Protein AF-A0A6J4G3D7-F1 (afdb_monomer)

Secondary structure (DSSP, 8-state):
-------------SSS-B--PPPP--HHHHHHHHH-HHHHHHHHHHHHHHTT-GGG-SHHHHHHHHHHHHHHHHHHHHHHHHHHHH-HHHHHHHHHHHHHHHHHHHHHHHH-S---HHHHHHHHHHHHHHHHHHHTTTB-HHHHHHHHHHHHHHHHHH--PPPPP--

pLDDT: mean 79.45, std 12.75, range [39.72, 93.06]

Nearest PDB structures (foldseek):
  5jxd-assembly1_A  TM=5.375E-01  e=2.053E+00  Mus musculus
  4q9v-assembly1_A  TM=4.946E-01  e=2.533E+00  Homo sapiens
  8gyn-assembly1_A  TM=5.572E-01  e=4.759E+00  Danio rerio
  8ver-assembly1_E  TM=2.450E-01  e=5.286E+00  Escherichia coli

Mean predicted aligned error: 7.84 Å

Foldseek 3Di:
DADQFFDAWDCPDDPQATETDGDQDDPVNLVVQCPPPVRVQLLVLLLQQLCLPPVQVDPVSSVVVSVVLSRLQSRLVSVLVNCVVPPVPLSVQLVVLLVVLLVVCVVVLVPDPACPPVNVVVSLVVQLVSQCVRNVVHHPNVSSNSSSSNSVSVCSSPPPRHHDRPD

Radius of gyration: 16.3 Å; Cα contacts (8 Å, |Δi|>4): 184; chains: 1; bounding box: 38×32×43 Å

Solvent-accessible surface area (backbone atoms only — not comparable to full-atom values): 9124 Å² total; per-residue (Å²): 126,70,69,59,40,54,48,81,64,57,82,61,85,66,85,86,26,49,44,60,51,60,45,83,82,52,70,66,48,54,51,33,40,55,70,32,83,88,37,30,65,30,53,50,40,32,50,60,48,50,62,54,38,76,93,28,75,44,72,69,52,38,52,52,52,48,50,51,37,54,46,30,31,41,39,26,52,14,49,48,51,52,26,53,76,77,36,49,73,60,29,51,51,50,52,50,54,51,54,57,45,55,53,50,52,54,54,52,60,74,68,40,97,71,62,51,72,66,58,56,54,50,52,56,49,57,43,37,54,50,44,33,68,64,42,49,74,49,26,30,71,66,47,26,52,40,44,29,47,11,50,52,29,46,45,50,30,69,50,86,76,74,72,68,69,83,125

Structure (mmCIF, N/CA/C/O backbone):
data_AF-A0A6J4G3D7-F1
#
_entry.id   AF-A0A6J4G3D7-F1
#
loop_
_atom_site.group_PDB
_atom_site.id
_atom_site.type_symbol
_atom_site.label_atom_id
_atom_site.label_alt_id
_atom_site.label_comp_id
_atom_site.label_asym_id
_atom_site.label_entity_id
_atom_site.label_seq_id
_atom_site.pdbx_PDB_ins_code
_atom_site.Cartn_x
_atom_site.Cartn_y
_atom_site.Cartn_z
_atom_site.occupancy
_atom_site.B_iso_or_equiv
_atom_site.auth_seq_id
_atom_site.auth_comp_id
_atom_site.auth_asym_id
_atom_site.auth_atom_id
_atom_site.pdbx_PDB_model_num
ATOM 1 N N . MET A 1 1 ? 15.239 -0.910 14.308 1.00 56.78 1 MET A N 1
ATOM 2 C CA . MET A 1 1 ? 13.845 -1.363 14.504 1.00 56.78 1 MET A CA 1
ATOM 3 C C . MET A 1 1 ? 12.955 -0.361 13.797 1.00 56.78 1 MET A C 1
ATOM 5 O O . MET A 1 1 ? 13.092 0.824 14.068 1.00 56.78 1 MET A O 1
ATOM 9 N N . VAL A 1 2 ? 12.131 -0.814 12.852 1.00 69.19 2 VAL A N 1
ATOM 10 C CA . VAL A 1 2 ? 11.259 0.064 12.056 1.00 69.19 2 VAL A CA 1
ATOM 11 C C . VAL A 1 2 ? 10.151 0.629 12.944 1.00 69.19 2 VAL A C 1
ATOM 13 O O . VAL A 1 2 ? 9.420 -0.135 13.579 1.00 69.19 2 VAL A O 1
ATOM 16 N N . HIS A 1 3 ? 10.023 1.954 12.991 1.00 73.31 3 HIS A N 1
ATOM 17 C CA . HIS A 1 3 ? 8.919 2.629 13.664 1.00 73.31 3 HIS A CA 1
ATOM 18 C C . HIS A 1 3 ? 7.819 2.967 12.658 1.00 73.31 3 HIS A C 1
ATOM 20 O O . HIS A 1 3 ? 8.092 3.440 11.558 1.00 73.31 3 HIS A O 1
ATOM 26 N N . TYR A 1 4 ? 6.567 2.724 13.044 1.00 74.88 4 TYR A N 1
ATOM 27 C CA . TYR A 1 4 ? 5.404 3.106 12.249 1.00 74.88 4 TYR A CA 1
ATOM 28 C C . TYR A 1 4 ? 4.854 4.435 12.779 1.00 74.88 4 TYR A C 1
ATOM 30 O O . TYR A 1 4 ? 4.316 4.447 13.890 1.00 74.88 4 TYR A O 1
ATOM 38 N N . PRO A 1 5 ? 5.007 5.543 12.034 1.00 68.75 5 PRO A N 1
ATOM 39 C CA . PRO A 1 5 ? 4.544 6.851 12.477 1.00 68.75 5 PRO A CA 1
ATOM 40 C C . PRO A 1 5 ? 3.016 6.898 12.472 1.00 68.75 5 PRO A C 1
ATOM 42 O O . PRO A 1 5 ? 2.391 6.731 11.428 1.00 68.75 5 PRO A O 1
ATOM 45 N N . VAL A 1 6 ? 2.388 7.112 13.628 1.00 62.00 6 VAL A N 1
ATOM 46 C CA . VAL A 1 6 ? 0.959 7.435 13.688 1.00 62.00 6 VAL A CA 1
ATOM 47 C C . VAL A 1 6 ? 0.655 8.218 14.960 1.00 62.00 6 VAL A C 1
ATOM 49 O O . VAL A 1 6 ? 0.977 7.785 16.070 1.00 62.00 6 VAL A O 1
ATOM 52 N N . ARG A 1 7 ? -0.036 9.349 14.806 1.00 56.72 7 ARG A N 1
ATOM 53 C CA . ARG A 1 7 ? -0.610 10.089 15.926 1.00 56.72 7 ARG A CA 1
ATOM 54 C C . ARG A 1 7 ? -2.038 9.605 16.147 1.00 56.72 7 ARG A C 1
ATOM 56 O O . ARG A 1 7 ? -2.791 9.382 15.201 1.00 56.72 7 ARG A O 1
ATOM 63 N N . SER A 1 8 ? -2.415 9.410 17.410 1.00 52.09 8 SER A N 1
ATOM 64 C CA . SER A 1 8 ? -3.752 8.944 17.794 1.00 52.09 8 SER A CA 1
ATOM 65 C C . SER A 1 8 ? -4.859 9.730 17.083 1.00 52.09 8 SER A C 1
ATOM 67 O O . SER A 1 8 ? -4.797 10.957 16.998 1.00 52.09 8 SER A O 1
ATOM 69 N N . ALA A 1 9 ? -5.867 9.001 16.591 1.00 49.97 9 ALA A N 1
ATOM 70 C CA . ALA A 1 9 ? -6.965 9.525 15.787 1.00 49.97 9 ALA A CA 1
ATOM 71 C C . ALA A 1 9 ? -7.643 10.726 16.468 1.00 49.97 9 ALA A C 1
ATOM 73 O O . ALA A 1 9 ? -8.327 10.583 17.485 1.00 49.97 9 ALA A O 1
ATOM 74 N N . LEU A 1 10 ? -7.476 11.920 15.898 1.00 46.34 10 LEU A N 1
ATOM 75 C CA . LEU A 1 10 ? -8.321 13.054 16.244 1.00 46.34 10 LEU A CA 1
ATOM 76 C C . LEU A 1 10 ? -9.655 12.844 15.533 1.00 46.34 10 LEU A C 1
ATOM 78 O O . LEU A 1 10 ? -9.764 12.997 14.320 1.00 46.34 10 LEU A O 1
ATOM 82 N N . CYS A 1 11 ? -10.683 12.483 16.300 1.00 43.34 11 CYS A N 1
ATOM 83 C CA . CYS A 1 11 ? -12.059 12.419 15.820 1.00 43.34 11 CYS A CA 1
ATOM 84 C C . CYS A 1 11 ? -12.563 13.846 15.542 1.00 43.34 11 CYS A C 1
ATOM 86 O O . CYS A 1 11 ? -13.306 14.431 16.331 1.00 43.34 11 CYS A O 1
ATOM 88 N N . VAL A 1 12 ? -12.127 14.441 14.432 1.00 48.44 12 VAL A N 1
ATOM 89 C CA . VAL A 1 12 ? -12.708 15.679 13.914 1.00 48.44 12 VAL A CA 1
ATOM 90 C C . VAL A 1 12 ? -13.970 15.272 13.166 1.00 48.44 12 VAL A C 1
ATOM 92 O O . VAL A 1 12 ? -13.932 14.818 12.026 1.00 48.44 12 VAL A O 1
ATOM 95 N N . ARG A 1 13 ? -15.107 15.348 13.863 1.00 46.28 13 ARG A N 1
ATOM 96 C CA . ARG A 1 13 ? -16.432 15.066 13.302 1.00 46.28 13 ARG A CA 1
ATOM 97 C C . ARG A 1 13 ? -16.801 16.136 12.275 1.00 46.28 13 ARG A C 1
ATOM 99 O O . ARG A 1 13 ? -17.477 17.109 12.591 1.00 46.28 13 ARG A O 1
ATOM 106 N N . THR A 1 14 ? -16.425 15.898 11.033 1.00 49.00 14 THR A N 1
ATOM 107 C CA . THR A 1 14 ? -17.076 16.484 9.864 1.00 49.00 14 THR A CA 1
ATOM 108 C C . THR A 1 14 ? -17.426 15.308 8.950 1.00 49.00 14 THR A C 1
ATOM 110 O O . THR A 1 14 ? -16.531 14.626 8.468 1.00 49.00 14 THR A O 1
ATOM 113 N N . ASP A 1 15 ? -18.723 14.993 8.824 1.00 53.53 15 ASP A N 1
ATOM 114 C CA . ASP A 1 15 ? -19.298 13.948 7.943 1.00 53.53 15 ASP A CA 1
ATOM 115 C C . ASP A 1 15 ? -19.235 12.455 8.349 1.00 53.53 15 ASP A C 1
ATOM 117 O O . ASP A 1 15 ? -19.269 11.576 7.493 1.00 53.53 15 ASP A O 1
ATOM 121 N N . HIS A 1 16 ? -19.225 12.109 9.645 1.00 66.00 16 HIS A N 1
ATOM 122 C CA . HIS A 1 16 ? -19.275 10.708 10.146 1.00 66.00 16 HIS A CA 1
ATOM 123 C C . HIS A 1 16 ? -18.130 9.774 9.701 1.00 66.00 16 HIS A C 1
ATOM 125 O O . HIS A 1 16 ? -18.131 8.598 10.069 1.00 66.00 16 HIS A O 1
ATOM 131 N N . ARG A 1 17 ? -17.145 10.281 8.958 1.00 78.12 17 ARG A N 1
ATOM 132 C CA . ARG A 1 17 ? -15.977 9.534 8.485 1.00 78.12 17 ARG A CA 1
ATOM 133 C C . ARG A 1 17 ? -14.796 9.779 9.417 1.00 78.12 17 ARG A C 1
ATOM 135 O O . ARG A 1 17 ? -14.617 10.879 9.935 1.00 78.12 17 ARG A O 1
ATOM 142 N N . LEU A 1 18 ? -14.021 8.732 9.665 1.00 80.25 18 LEU A N 1
ATOM 143 C CA . LEU A 1 18 ? -12.850 8.783 10.528 1.00 80.25 18 LEU A CA 1
ATOM 144 C C . LEU A 1 18 ? -11.663 9.360 9.752 1.00 80.25 18 LEU A C 1
ATOM 146 O O . LEU A 1 18 ? -11.338 8.857 8.677 1.00 80.25 18 LEU A O 1
ATOM 150 N N . ASN A 1 19 ? -11.023 10.375 10.329 1.00 81.31 19 ASN A N 1
ATOM 151 C CA . ASN A 1 19 ? -9.751 10.911 9.862 1.00 81.31 19 ASN A CA 1
ATOM 152 C C . ASN A 1 19 ? -8.633 10.441 10.796 1.00 81.31 19 ASN A C 1
ATOM 154 O O . ASN A 1 19 ? -8.714 10.635 12.014 1.00 81.31 19 ASN A O 1
ATOM 158 N N . LEU A 1 20 ? -7.618 9.787 10.234 1.00 80.12 20 LEU A N 1
ATOM 159 C CA . LEU A 1 20 ? -6.428 9.379 10.961 1.00 80.12 20 LEU A CA 1
ATOM 160 C C . LEU A 1 20 ? -5.233 10.198 10.481 1.00 80.12 20 LEU A C 1
ATOM 162 O O . LEU A 1 20 ? -4.875 10.178 9.308 1.00 80.12 20 LEU A O 1
ATOM 166 N N . ILE A 1 21 ? -4.578 10.865 11.426 1.00 75.75 21 ILE A N 1
ATOM 167 C CA . ILE A 1 21 ? -3.404 11.683 11.145 1.00 75.75 21 ILE A CA 1
ATOM 168 C C . ILE A 1 21 ? -2.160 10.806 11.269 1.00 75.75 21 ILE A C 1
ATOM 170 O O . ILE A 1 21 ? -1.901 10.207 12.316 1.00 75.75 21 ILE A O 1
ATOM 174 N N . VAL A 1 22 ? -1.386 10.744 10.194 1.00 74.88 22 VAL A N 1
ATOM 175 C CA . VAL A 1 22 ? -0.107 10.034 10.149 1.00 74.88 22 VAL A CA 1
ATOM 176 C C . VAL A 1 22 ? 1.009 11.026 10.452 1.00 74.88 22 VAL A C 1
ATOM 178 O O . VAL A 1 22 ? 0.970 12.154 9.960 1.00 74.88 22 VAL A O 1
ATOM 181 N N . ASP A 1 23 ? 1.989 10.630 11.267 1.00 77.44 23 ASP A N 1
ATOM 182 C CA . ASP A 1 23 ? 3.191 11.454 11.408 1.00 77.44 23 ASP A CA 1
ATOM 183 C C . ASP A 1 23 ? 4.024 11.364 10.125 1.00 77.44 23 ASP A C 1
ATOM 185 O O . ASP A 1 23 ? 3.984 10.374 9.390 1.00 77.44 23 ASP A O 1
ATOM 189 N N . GLU A 1 24 ? 4.788 12.411 9.838 1.00 78.25 24 GLU A N 1
ATOM 190 C CA . GLU A 1 24 ? 5.639 12.414 8.658 1.00 78.25 24 GLU A CA 1
ATOM 191 C C . GLU A 1 24 ? 6.700 11.306 8.756 1.00 78.25 24 GLU A C 1
ATOM 193 O O . GLU A 1 24 ? 7.426 11.199 9.744 1.00 78.25 24 GLU A O 1
ATOM 198 N N . VAL A 1 25 ? 6.797 10.475 7.715 1.00 84.31 25 VAL A N 1
ATOM 199 C CA . VAL A 1 25 ? 7.901 9.518 7.571 1.00 84.31 25 VAL A CA 1
ATOM 200 C C . VAL A 1 25 ? 9.177 10.284 7.221 1.00 84.31 25 VAL A C 1
ATOM 202 O O . VAL A 1 25 ? 9.286 10.836 6.121 1.00 84.31 25 VAL A O 1
ATOM 205 N N . ASP A 1 26 ? 10.135 10.287 8.145 1.00 84.62 26 ASP A N 1
ATOM 206 C CA . ASP A 1 26 ? 11.473 10.843 7.955 1.00 84.62 26 ASP A CA 1
ATOM 207 C C . ASP A 1 26 ? 12.432 9.875 7.231 1.00 84.62 26 ASP A C 1
ATOM 209 O O . ASP A 1 26 ? 12.113 8.718 6.932 1.00 84.62 26 ASP A O 1
ATOM 213 N N . GLN A 1 27 ? 13.621 10.385 6.897 1.00 83.38 27 GLN A N 1
ATOM 214 C CA . GLN A 1 27 ? 14.650 9.607 6.207 1.00 83.38 27 GLN A CA 1
ATOM 215 C C . GLN A 1 27 ? 15.193 8.470 7.084 1.00 83.38 27 GLN A C 1
ATOM 217 O O . GLN A 1 27 ? 15.474 7.394 6.561 1.00 83.38 27 GLN A O 1
ATOM 222 N N . ASP A 1 28 ? 15.262 8.668 8.401 1.00 85.38 28 ASP A N 1
ATOM 223 C CA . ASP A 1 28 ? 15.770 7.668 9.341 1.00 85.38 28 ASP A CA 1
ATOM 224 C C . ASP A 1 28 ? 14.860 6.430 9.383 1.00 85.38 28 ASP A C 1
ATOM 226 O O . ASP A 1 28 ? 15.349 5.300 9.371 1.00 85.38 28 ASP A O 1
ATOM 230 N N . ASN A 1 29 ? 13.535 6.611 9.345 1.00 83.88 29 ASN A N 1
ATOM 231 C CA . ASN 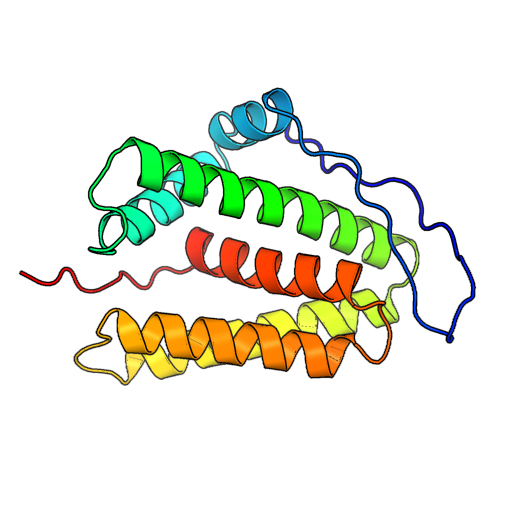A 1 29 ? 12.574 5.510 9.256 1.00 83.88 29 ASN A CA 1
ATOM 232 C C . ASN A 1 29 ? 12.674 4.750 7.929 1.00 83.88 29 ASN A C 1
ATOM 234 O O . ASN A 1 29 ? 12.534 3.524 7.907 1.00 83.88 29 ASN A O 1
ATOM 238 N N . LEU A 1 30 ? 12.924 5.456 6.824 1.00 85.56 30 LEU A N 1
ATOM 239 C CA . LEU A 1 30 ? 13.148 4.818 5.527 1.00 85.56 30 LEU A CA 1
ATOM 240 C C . LEU A 1 30 ? 14.445 4.007 5.527 1.00 85.56 30 LEU A C 1
ATOM 242 O O . LEU A 1 30 ? 14.447 2.865 5.071 1.00 85.56 30 LEU A O 1
ATOM 246 N N . ASP A 1 31 ? 15.529 4.561 6.061 1.00 85.88 31 ASP A N 1
ATOM 247 C CA . ASP A 1 31 ? 16.821 3.882 6.129 1.00 85.88 31 ASP A CA 1
ATOM 248 C C . ASP A 1 31 ? 16.760 2.678 7.077 1.00 85.88 31 ASP A C 1
ATOM 250 O O . ASP A 1 31 ? 17.257 1.601 6.743 1.00 85.88 31 ASP A O 1
ATOM 254 N N . ALA A 1 32 ? 16.054 2.809 8.203 1.00 86.88 32 ALA A N 1
ATOM 255 C CA . ALA A 1 32 ? 15.782 1.704 9.114 1.00 86.88 32 ALA A CA 1
ATOM 256 C C . ALA A 1 32 ? 14.991 0.575 8.43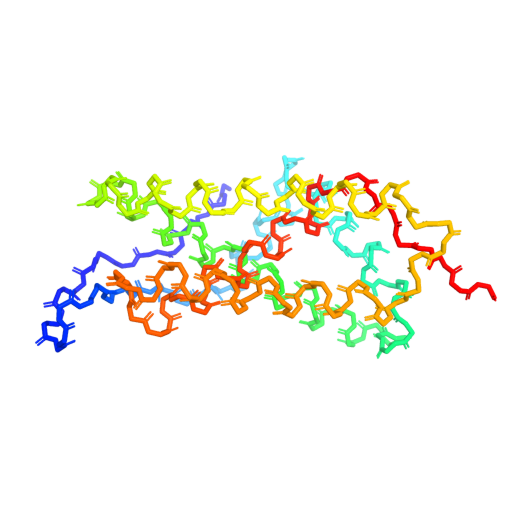7 1.00 86.88 32 ALA A C 1
ATOM 258 O O . ALA A 1 32 ? 15.278 -0.591 8.692 1.00 86.88 32 ALA A O 1
ATOM 259 N N . LEU A 1 33 ? 14.027 0.895 7.564 1.00 85.56 33 LEU A N 1
ATOM 260 C CA . LEU A 1 33 ? 13.289 -0.104 6.784 1.00 85.56 33 LEU A CA 1
ATOM 261 C C . LEU A 1 33 ? 14.198 -0.840 5.790 1.00 85.56 33 LEU A C 1
ATOM 263 O O . LEU A 1 33 ? 14.044 -2.043 5.603 1.00 85.56 33 LEU A O 1
ATOM 267 N N . LYS A 1 34 ? 15.156 -0.143 5.170 1.00 85.19 34 LYS A N 1
ATOM 268 C CA . LYS A 1 34 ? 16.107 -0.753 4.223 1.00 85.19 34 LYS A CA 1
ATOM 269 C C . LYS A 1 34 ? 17.149 -1.636 4.907 1.00 85.19 34 LYS A C 1
ATOM 271 O O . LYS A 1 34 ? 17.585 -2.622 4.324 1.00 85.19 34 LYS A O 1
ATOM 276 N N . GLN A 1 35 ? 17.564 -1.265 6.116 1.00 84.44 35 GLN A N 1
ATOM 277 C CA . GLN A 1 35 ? 18.565 -1.990 6.906 1.00 84.44 35 GLN A CA 1
ATOM 278 C C . GLN A 1 35 ? 17.976 -3.151 7.715 1.00 84.44 35 GLN A C 1
ATOM 280 O O . GLN A 1 35 ? 18.724 -3.963 8.252 1.00 84.44 35 GLN A O 1
ATOM 285 N N . ASP A 1 36 ? 16.653 -3.224 7.841 1.00 86.12 36 ASP A N 1
ATOM 286 C CA . ASP A 1 36 ? 15.986 -4.324 8.521 1.00 86.12 36 ASP A CA 1
ATOM 287 C C . ASP A 1 36 ? 16.037 -5.589 7.653 1.00 86.12 36 ASP A C 1
ATOM 289 O O . ASP A 1 36 ? 15.459 -5.632 6.566 1.00 86.12 36 ASP A O 1
ATOM 293 N N . ASP A 1 37 ? 16.701 -6.638 8.143 1.00 78.62 37 ASP A N 1
ATOM 294 C CA . ASP A 1 37 ? 16.900 -7.897 7.408 1.00 78.62 37 ASP A CA 1
ATOM 295 C C . ASP A 1 37 ? 15.586 -8.549 6.944 1.00 78.62 37 ASP A C 1
ATOM 297 O O . ASP A 1 37 ? 15.570 -9.284 5.957 1.00 78.62 37 ASP A O 1
ATOM 301 N N . SER A 1 38 ? 14.468 -8.282 7.630 1.00 79.06 38 SER A N 1
ATOM 302 C CA . SER A 1 38 ? 13.161 -8.830 7.244 1.00 79.06 38 SER A CA 1
ATOM 303 C C . SER A 1 38 ? 12.516 -8.058 6.089 1.00 79.06 38 SER A C 1
ATOM 305 O O . SER A 1 38 ? 11.647 -8.598 5.404 1.00 79.06 38 SER A O 1
ATOM 307 N N . HIS A 1 39 ? 12.919 -6.804 5.871 1.00 84.19 39 HIS A N 1
ATOM 308 C CA . HIS A 1 39 ? 12.348 -5.915 4.860 1.00 84.19 39 HIS A CA 1
ATOM 309 C C . HIS A 1 39 ? 13.299 -5.631 3.695 1.00 84.19 39 HIS A C 1
ATOM 311 O O . HIS A 1 39 ? 12.815 -5.273 2.624 1.00 84.19 39 HIS A O 1
ATOM 317 N N . SER A 1 40 ? 14.607 -5.846 3.846 1.00 84.06 40 SER A N 1
ATOM 318 C CA . SER A 1 40 ? 15.605 -5.621 2.790 1.00 84.06 40 SER A CA 1
ATOM 319 C C . SER A 1 40 ? 15.250 -6.353 1.487 1.00 84.06 40 SER A C 1
ATOM 321 O O . SER A 1 40 ? 15.161 -5.731 0.432 1.00 84.06 40 SER A O 1
ATOM 323 N N . VAL A 1 41 ? 14.882 -7.637 1.573 1.00 85.50 41 VAL A N 1
ATOM 324 C CA . VAL A 1 41 ? 14.436 -8.446 0.421 1.00 85.50 41 VAL A CA 1
ATOM 325 C C . VAL A 1 41 ? 13.179 -7.865 -0.241 1.00 85.50 41 VAL A C 1
ATOM 327 O O . VAL A 1 41 ? 13.033 -7.884 -1.462 1.00 85.50 41 VAL A O 1
ATOM 330 N N . LEU A 1 42 ? 12.253 -7.330 0.556 1.00 86.88 42 LEU A N 1
ATOM 331 C CA . LEU A 1 42 ? 11.011 -6.737 0.059 1.00 86.88 42 LEU A CA 1
ATOM 332 C C . LEU A 1 42 ? 11.265 -5.404 -0.660 1.00 86.88 42 LEU A C 1
ATOM 334 O O . LEU A 1 42 ? 10.627 -5.109 -1.673 1.00 86.88 42 LEU A O 1
ATOM 338 N N . VAL A 1 43 ? 12.208 -4.609 -0.150 1.00 87.31 43 VAL A N 1
ATOM 339 C CA . VAL A 1 43 ? 12.672 -3.373 -0.791 1.00 87.31 43 VAL A CA 1
ATOM 340 C C . VAL A 1 43 ? 13.358 -3.691 -2.120 1.00 87.31 43 VAL A C 1
ATOM 342 O O . VAL A 1 43 ? 13.068 -3.043 -3.128 1.00 87.31 43 VAL A O 1
ATOM 345 N N . ASP A 1 44 ? 14.201 -4.723 -2.156 1.00 87.12 44 ASP A N 1
ATOM 346 C CA . ASP A 1 44 ? 14.876 -5.157 -3.380 1.00 87.12 44 ASP A CA 1
ATOM 347 C C . ASP A 1 44 ? 13.879 -5.635 -4.442 1.00 87.12 44 ASP A C 1
ATOM 349 O O . ASP A 1 44 ? 13.992 -5.256 -5.611 1.00 87.12 44 ASP A O 1
ATOM 353 N N . ASN A 1 45 ? 12.843 -6.382 -4.043 1.00 86.31 45 ASN A N 1
ATOM 354 C CA . ASN A 1 45 ? 11.755 -6.787 -4.938 1.00 86.31 45 ASN A CA 1
ATOM 355 C C . ASN A 1 45 ? 11.043 -5.582 -5.555 1.00 86.31 45 ASN A C 1
ATOM 357 O O . ASN A 1 45 ? 10.815 -5.544 -6.767 1.00 86.31 45 ASN A O 1
ATOM 361 N N . LEU A 1 46 ? 10.703 -4.582 -4.738 1.00 87.31 46 LEU A N 1
ATOM 362 C CA . LEU A 1 46 ? 10.091 -3.347 -5.216 1.00 87.31 46 LEU A CA 1
ATOM 363 C C . LEU A 1 46 ? 11.003 -2.650 -6.231 1.00 87.31 46 LEU A C 1
ATOM 365 O O . LEU A 1 46 ? 10.558 -2.305 -7.327 1.00 87.31 46 LEU A O 1
ATOM 369 N N . ARG A 1 47 ? 12.286 -2.477 -5.900 1.00 86.38 47 ARG A N 1
ATOM 370 C CA . ARG A 1 47 ? 13.261 -1.822 -6.779 1.00 86.38 47 ARG A CA 1
ATOM 371 C C . ARG A 1 47 ? 13.432 -2.567 -8.103 1.00 86.38 47 ARG A C 1
ATOM 373 O O . ARG A 1 47 ? 13.471 -1.927 -9.154 1.00 86.38 47 ARG A O 1
ATOM 380 N N . ALA A 1 48 ? 13.484 -3.898 -8.068 1.00 84.62 48 ALA A N 1
ATOM 381 C CA . ALA A 1 48 ? 13.585 -4.746 -9.253 1.00 84.62 48 ALA A CA 1
ATOM 382 C C . ALA A 1 48 ? 12.346 -4.648 -10.156 1.00 84.62 48 ALA A C 1
ATOM 384 O O . ALA A 1 48 ? 12.471 -4.658 -11.377 1.00 84.62 48 ALA A O 1
ATOM 385 N N . LYS A 1 49 ? 11.146 -4.513 -9.582 1.00 82.62 49 LYS A N 1
ATOM 386 C CA . LYS A 1 49 ? 9.916 -4.299 -10.360 1.00 82.62 49 LYS A CA 1
ATOM 387 C C . LYS A 1 49 ? 9.874 -2.902 -10.975 1.00 82.62 49 LYS A C 1
ATOM 389 O O . LYS A 1 49 ? 9.549 -2.756 -12.150 1.00 82.62 49 LYS A O 1
ATOM 394 N N . LEU A 1 50 ? 10.230 -1.874 -10.204 1.00 82.62 50 LEU A N 1
ATOM 395 C CA . LEU A 1 50 ? 10.225 -0.489 -10.677 1.00 82.62 50 LEU A CA 1
ATOM 396 C C . LEU A 1 50 ? 11.260 -0.245 -11.784 1.00 82.62 50 LEU A C 1
ATOM 398 O O . LEU A 1 50 ? 10.977 0.504 -12.716 1.00 82.62 50 LEU A O 1
ATOM 402 N N . SER A 1 51 ? 12.429 -0.891 -11.729 1.00 81.25 51 SER A N 1
ATOM 403 C CA . SER A 1 51 ? 13.482 -0.721 -12.743 1.00 81.25 51 SER A CA 1
ATOM 404 C C . SER A 1 51 ? 13.088 -1.229 -14.134 1.00 81.25 51 SER A C 1
ATOM 406 O O . SER A 1 51 ? 13.669 -0.803 -15.131 1.00 81.25 51 SER A O 1
ATOM 408 N N . LYS A 1 52 ? 12.079 -2.101 -14.215 1.00 77.56 52 LYS A N 1
ATOM 409 C CA . LYS A 1 52 ? 11.545 -2.638 -15.473 1.00 77.56 52 LYS A CA 1
ATOM 410 C C . LYS A 1 52 ? 10.551 -1.711 -16.164 1.00 77.56 52 LYS A C 1
ATOM 412 O O . LYS A 1 52 ? 10.230 -1.923 -17.332 1.00 77.56 52 LYS A O 1
ATOM 417 N N . LEU A 1 53 ? 10.072 -0.684 -15.465 1.00 73.06 53 LEU A N 1
ATOM 418 C CA . LEU A 1 53 ? 9.180 0.319 -16.033 1.00 73.06 53 LEU A CA 1
ATOM 419 C C . LEU A 1 53 ? 10.003 1.285 -16.889 1.00 73.06 53 LEU A C 1
ATOM 421 O O . LEU A 1 53 ? 10.854 2.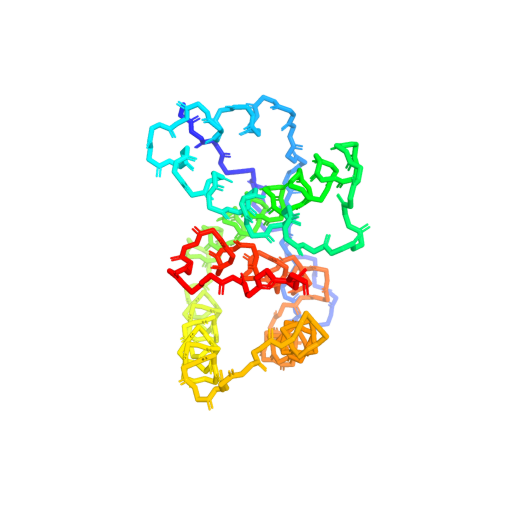016 -16.374 1.00 73.06 53 LEU A O 1
ATOM 425 N N . LYS A 1 54 ? 9.741 1.332 -18.203 1.00 67.44 54 LYS A N 1
ATOM 426 C CA . LYS A 1 54 ? 10.506 2.184 -19.138 1.00 67.44 54 LYS A CA 1
ATOM 427 C C . LYS A 1 54 ? 10.413 3.666 -18.764 1.00 67.44 54 LYS A C 1
ATOM 429 O O . LYS A 1 54 ? 11.347 4.429 -19.013 1.00 67.44 54 LYS A O 1
ATOM 434 N N . ALA A 1 55 ? 9.320 4.069 -18.114 1.00 68.69 55 ALA A N 1
ATOM 435 C CA . ALA A 1 55 ? 9.119 5.424 -17.605 1.00 68.69 55 ALA A CA 1
ATOM 436 C C . ALA A 1 55 ? 10.145 5.858 -16.530 1.00 68.69 55 ALA A C 1
ATOM 438 O O . ALA A 1 55 ? 10.353 7.063 -16.336 1.00 68.69 55 ALA A O 1
ATOM 439 N N . LEU A 1 56 ? 10.799 4.900 -15.856 1.00 70.00 56 LEU A N 1
ATOM 440 C CA . LEU A 1 56 ? 11.718 5.105 -14.727 1.00 70.00 56 LEU A CA 1
ATOM 441 C C . LEU A 1 56 ? 13.190 4.844 -15.079 1.00 70.00 56 LEU A C 1
ATOM 443 O O . LEU A 1 56 ? 14.014 4.618 -14.199 1.00 70.00 56 LEU A O 1
ATOM 447 N N . ASN A 1 57 ? 13.540 4.931 -16.362 1.00 67.62 57 ASN A N 1
ATOM 448 C CA . ASN A 1 57 ? 14.874 4.650 -16.904 1.00 67.62 57 ASN A CA 1
ATOM 449 C C . ASN A 1 57 ? 16.044 5.486 -16.335 1.00 67.62 57 ASN A C 1
ATOM 451 O O . ASN A 1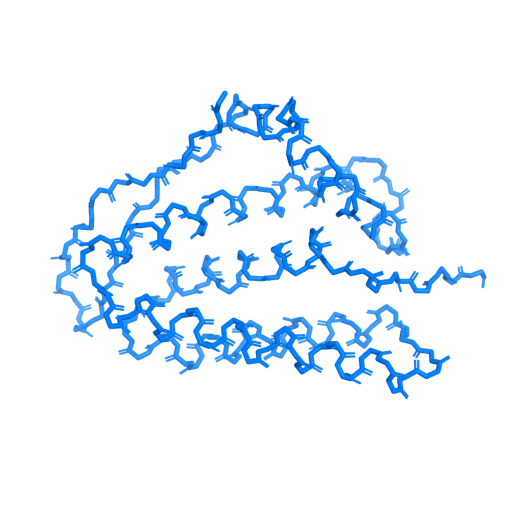 57 ? 17.196 5.227 -16.682 1.00 67.62 57 ASN A O 1
ATOM 455 N N . THR A 1 58 ? 15.794 6.479 -15.479 1.00 77.69 58 THR A N 1
ATOM 456 C CA . THR A 1 58 ? 16.849 7.232 -14.790 1.00 77.69 58 THR A CA 1
ATOM 457 C C . THR A 1 58 ? 16.921 6.853 -13.313 1.00 77.69 58 THR A C 1
ATOM 459 O O . THR A 1 58 ? 15.900 6.814 -12.628 1.00 77.69 58 THR A O 1
ATOM 462 N N . SER A 1 59 ? 18.142 6.661 -12.790 1.00 78.62 59 SER A N 1
ATOM 463 C CA . SER A 1 59 ? 18.377 6.304 -11.373 1.00 78.62 59 SER A CA 1
ATOM 464 C C . SER A 1 59 ? 17.640 7.231 -10.406 1.00 78.62 59 SER A C 1
ATOM 466 O O . SER A 1 59 ? 17.024 6.777 -9.452 1.00 78.62 59 SER A O 1
ATOM 468 N N . LYS A 1 60 ? 17.613 8.535 -10.712 1.00 83.31 60 LYS A N 1
ATOM 469 C CA . LYS A 1 60 ? 16.925 9.537 -9.892 1.00 83.31 60 LYS A CA 1
ATOM 470 C C . LYS A 1 60 ? 15.409 9.314 -9.820 1.00 83.31 60 LYS A C 1
ATOM 472 O O . LYS A 1 60 ? 14.831 9.449 -8.749 1.00 83.31 60 LYS A O 1
ATOM 477 N N . LYS A 1 61 ? 14.762 8.979 -10.943 1.00 81.75 61 LYS A N 1
ATOM 478 C CA . LYS A 1 61 ? 13.319 8.690 -10.964 1.00 81.75 61 LYS A CA 1
ATOM 479 C C . LYS A 1 61 ? 13.016 7.375 -10.259 1.00 81.75 61 LYS A C 1
ATOM 481 O O . LYS A 1 61 ? 12.036 7.297 -9.529 1.00 81.75 61 LYS A O 1
ATOM 486 N N . LEU A 1 62 ? 13.861 6.364 -10.451 1.00 83.50 62 LEU A N 1
ATOM 487 C CA . LEU A 1 62 ? 13.730 5.088 -9.756 1.00 83.50 62 LEU A CA 1
ATOM 488 C C . LEU A 1 62 ? 13.779 5.280 -8.233 1.00 83.50 62 LEU A C 1
ATOM 490 O O . LEU A 1 62 ? 12.870 4.832 -7.542 1.00 83.50 62 LEU A O 1
ATOM 494 N N . GLU A 1 63 ? 14.779 6.006 -7.727 1.00 85.81 63 GLU A N 1
ATOM 495 C CA . GLU A 1 63 ? 14.923 6.317 -6.297 1.00 85.81 63 GLU A CA 1
ATOM 496 C C . GLU A 1 63 ? 13.746 7.136 -5.752 1.00 85.81 63 GLU A C 1
ATOM 498 O O . GLU A 1 63 ? 13.256 6.874 -4.654 1.00 85.81 63 GLU A O 1
ATOM 503 N N . GLU A 1 64 ? 13.254 8.113 -6.516 1.00 87.44 64 GLU A N 1
ATOM 504 C CA . GLU A 1 64 ? 12.098 8.920 -6.124 1.00 87.44 64 GLU A CA 1
ATOM 505 C C . GLU A 1 64 ? 10.826 8.072 -5.992 1.00 87.44 64 GLU A C 1
ATOM 507 O O . GLU A 1 64 ? 10.088 8.206 -5.011 1.00 87.44 64 GLU A O 1
ATOM 512 N N . HIS A 1 65 ? 10.588 7.174 -6.949 1.00 85.75 65 HIS A N 1
ATOM 513 C CA . HIS A 1 65 ? 9.446 6.267 -6.930 1.00 85.75 65 HIS A CA 1
ATOM 514 C C . HIS A 1 65 ? 9.571 5.204 -5.838 1.00 85.75 65 HIS A C 1
ATOM 516 O O . HIS A 1 65 ? 8.599 4.963 -5.123 1.00 85.75 65 HIS A O 1
ATOM 522 N N . GLU A 1 66 ? 10.754 4.615 -5.657 1.00 89.38 66 GLU A N 1
ATOM 523 C CA . GLU A 1 66 ? 11.041 3.701 -4.549 1.00 89.38 66 GLU A CA 1
ATOM 524 C C . GLU A 1 66 ? 10.716 4.385 -3.218 1.00 89.38 66 GLU A C 1
ATOM 526 O O . GLU A 1 66 ? 9.889 3.892 -2.452 1.00 89.38 66 GLU A O 1
ATOM 531 N N . ARG A 1 67 ? 11.267 5.582 -2.985 1.00 90.06 67 ARG A N 1
ATOM 532 C CA . ARG A 1 67 ? 11.005 6.369 -1.776 1.00 90.06 67 ARG A CA 1
ATOM 533 C C . ARG A 1 67 ? 9.516 6.639 -1.578 1.00 90.06 67 ARG A C 1
ATOM 535 O O . ARG A 1 67 ? 9.023 6.511 -0.461 1.00 90.06 67 ARG A O 1
ATOM 542 N N . LYS A 1 68 ? 8.790 6.990 -2.644 1.00 89.94 68 LYS A N 1
ATOM 543 C CA . LYS A 1 68 ? 7.341 7.225 -2.587 1.00 89.94 68 LYS A CA 1
ATOM 544 C C . LYS A 1 68 ? 6.582 5.977 -2.127 1.00 89.94 68 LYS A C 1
ATOM 546 O O . LYS A 1 68 ? 5.711 6.087 -1.269 1.00 89.94 68 LYS A O 1
ATOM 551 N N . HIS A 1 69 ? 6.913 4.807 -2.669 1.00 90.00 69 HIS A N 1
ATOM 552 C CA . HIS A 1 69 ? 6.267 3.549 -2.289 1.00 90.00 69 HIS A CA 1
ATOM 553 C C . HIS A 1 69 ? 6.624 3.117 -0.863 1.00 90.00 69 HIS A C 1
ATOM 555 O O . HIS A 1 69 ? 5.734 2.706 -0.126 1.00 90.00 69 HIS A O 1
ATOM 561 N N . LEU A 1 70 ? 7.883 3.267 -0.443 1.00 91.75 70 LEU A N 1
ATOM 562 C CA . LEU A 1 70 ? 8.300 2.954 0.928 1.00 91.75 70 LEU A CA 1
ATOM 563 C C . LEU A 1 70 ? 7.656 3.890 1.957 1.00 91.75 70 LEU A C 1
ATOM 565 O O . LEU A 1 70 ? 7.210 3.432 3.007 1.00 91.75 70 LEU A O 1
ATOM 569 N N . LYS A 1 71 ? 7.542 5.186 1.639 1.00 91.69 71 LYS A N 1
ATOM 570 C CA . LYS A 1 71 ? 6.820 6.152 2.474 1.00 91.69 71 LYS A CA 1
ATOM 571 C C . LYS A 1 71 ? 5.351 5.759 2.615 1.00 91.69 71 LYS A C 1
ATOM 573 O O . LYS A 1 71 ? 4.886 5.586 3.736 1.00 91.69 71 LYS A O 1
ATOM 578 N N . ALA A 1 72 ? 4.666 5.511 1.498 1.00 90.88 72 ALA A N 1
ATOM 579 C CA . ALA A 1 72 ? 3.272 5.075 1.522 1.00 90.88 72 ALA A CA 1
ATOM 580 C C . ALA A 1 72 ? 3.085 3.766 2.304 1.00 90.88 72 ALA A C 1
ATOM 582 O O . ALA A 1 72 ? 2.119 3.631 3.051 1.00 90.88 72 ALA A O 1
ATOM 583 N N . TYR A 1 73 ? 4.022 2.819 2.172 1.00 92.44 73 TYR A N 1
ATOM 584 C CA . TYR A 1 73 ? 4.026 1.597 2.967 1.00 92.44 73 TYR A CA 1
ATOM 585 C C . TYR A 1 73 ? 4.046 1.915 4.467 1.00 92.44 73 TYR A C 1
ATOM 587 O O . TYR A 1 73 ? 3.127 1.527 5.183 1.00 92.44 73 TYR A O 1
ATOM 595 N N . LEU A 1 74 ? 5.033 2.673 4.946 1.00 91.38 74 LEU A N 1
ATOM 596 C CA . LEU A 1 74 ? 5.156 3.006 6.369 1.00 91.38 74 LEU A CA 1
ATOM 597 C C . LEU A 1 74 ? 3.943 3.774 6.911 1.00 91.38 74 LEU A C 1
ATOM 599 O O . LEU A 1 74 ? 3.427 3.418 7.973 1.00 91.38 74 LEU A O 1
ATOM 603 N N . GLU A 1 75 ? 3.454 4.768 6.167 1.00 91.25 75 GLU A N 1
ATOM 604 C CA . GLU A 1 75 ? 2.280 5.564 6.542 1.00 91.25 75 GLU A CA 1
ATOM 605 C C . GLU A 1 75 ? 1.036 4.684 6.699 1.00 91.25 75 GLU A C 1
ATOM 607 O O . GLU A 1 75 ? 0.375 4.693 7.742 1.00 91.25 75 GLU A O 1
ATOM 612 N N . GLY A 1 76 ? 0.732 3.853 5.699 1.00 91.62 76 GLY A N 1
ATOM 613 C CA . GLY A 1 76 ? -0.441 2.988 5.764 1.00 91.62 76 GLY A CA 1
ATOM 614 C C . GLY A 1 76 ? -0.307 1.866 6.797 1.00 91.62 76 GLY A C 1
ATOM 615 O O . GLY A 1 76 ? -1.307 1.481 7.404 1.00 91.62 76 GLY A O 1
ATOM 616 N N . ARG A 1 77 ? 0.905 1.375 7.093 1.00 91.31 77 ARG A N 1
ATOM 617 C CA . ARG A 1 77 ? 1.129 0.453 8.222 1.00 91.31 77 ARG A CA 1
ATOM 618 C C . ARG A 1 77 ? 0.856 1.122 9.572 1.00 91.31 77 ARG A C 1
ATOM 620 O O . ARG A 1 77 ? 0.260 0.481 10.444 1.00 91.31 77 ARG A O 1
ATOM 627 N N . GLY A 1 78 ? 1.218 2.396 9.731 1.00 90.06 78 GLY A N 1
ATOM 628 C CA . GLY A 1 78 ? 0.843 3.211 10.891 1.00 90.06 78 GLY A CA 1
ATOM 629 C C . GLY A 1 78 ? -0.675 3.333 11.034 1.00 90.06 78 GLY A C 1
ATOM 630 O O . GLY A 1 78 ? -1.235 3.010 12.085 1.00 90.06 78 GLY A O 1
ATOM 631 N N . LEU A 1 79 ? -1.362 3.677 9.941 1.00 90.69 79 LEU A N 1
ATOM 632 C CA . LEU A 1 79 ? -2.825 3.754 9.896 1.00 90.69 79 LEU A CA 1
ATOM 633 C C . LEU A 1 79 ? -3.506 2.432 10.245 1.00 90.69 79 LEU A C 1
ATOM 635 O O . LEU A 1 79 ? -4.411 2.405 11.077 1.00 90.69 79 LEU A O 1
ATOM 639 N N . LEU A 1 80 ? -3.069 1.323 9.645 1.00 91.38 80 LEU A N 1
ATOM 640 C CA . LEU A 1 80 ? -3.625 -0.001 9.922 1.00 91.38 80 LEU A CA 1
ATOM 641 C C . LEU A 1 80 ? -3.421 -0.407 11.382 1.00 91.38 80 LEU A C 1
ATOM 643 O O . LEU A 1 80 ? -4.329 -0.982 11.974 1.00 91.38 80 LEU A O 1
ATOM 647 N N . THR A 1 81 ? -2.271 -0.074 11.971 1.00 90.44 81 THR A N 1
ATOM 648 C CA . THR A 1 81 ? -2.000 -0.325 13.394 1.00 90.44 81 THR A CA 1
ATOM 649 C C . THR A 1 81 ? -2.951 0.482 14.279 1.00 90.44 81 THR A C 1
ATOM 651 O O . THR A 1 81 ? -3.564 -0.070 15.192 1.00 90.44 81 THR A O 1
ATOM 654 N N . SER A 1 82 ? -3.153 1.764 13.966 1.00 88.44 82 SER A N 1
ATOM 655 C CA . SER A 1 82 ? -4.101 2.620 14.689 1.00 88.44 82 SER A CA 1
ATOM 656 C C . SER A 1 82 ? -5.547 2.127 14.557 1.00 88.44 82 SER A C 1
ATOM 658 O O . SER A 1 82 ? -6.273 2.050 15.551 1.00 88.44 82 SER A O 1
ATOM 660 N N . LEU A 1 83 ? -5.963 1.711 13.356 1.00 89.94 83 LEU A N 1
ATOM 661 C CA . LEU A 1 83 ? -7.276 1.108 13.123 1.00 89.94 83 LEU A CA 1
ATOM 662 C C . LEU A 1 83 ? -7.439 -0.207 13.887 1.00 89.94 83 LEU A C 1
ATOM 664 O O . LEU A 1 83 ? -8.494 -0.438 14.466 1.00 89.94 83 LEU A O 1
ATOM 668 N N . GLN A 1 84 ? -6.414 -1.057 13.929 1.00 92.00 84 GLN A N 1
ATOM 669 C CA . GLN A 1 84 ? -6.463 -2.318 14.668 1.00 92.00 84 GLN A CA 1
ATOM 670 C C . GLN A 1 84 ? -6.694 -2.084 16.166 1.00 92.00 84 GLN A C 1
ATOM 672 O O . GLN A 1 84 ? -7.452 -2.820 16.794 1.00 92.00 84 GLN A O 1
ATOM 677 N N . GLN A 1 85 ? -6.058 -1.054 16.728 1.00 88.75 85 GLN A N 1
ATOM 678 C CA . GLN A 1 85 ? -6.139 -0.726 18.151 1.00 88.75 85 GLN A CA 1
ATOM 679 C C . GLN A 1 85 ? -7.449 -0.027 18.531 1.00 88.75 85 GLN A C 1
ATOM 681 O O . GLN A 1 85 ? -8.003 -0.306 19.591 1.00 88.75 85 GLN A O 1
ATOM 686 N N . ASN A 1 86 ? -7.945 0.873 17.678 1.00 86.94 86 ASN A N 1
ATOM 687 C CA . ASN A 1 86 ? -9.031 1.790 18.040 1.00 86.94 86 ASN A CA 1
ATOM 688 C C . ASN A 1 86 ? -10.357 1.494 17.316 1.00 86.94 86 ASN A C 1
ATOM 690 O O . ASN A 1 86 ? -11.425 1.873 17.795 1.00 86.94 86 ASN A O 1
ATOM 694 N N . HIS A 1 87 ? -10.312 0.818 16.164 1.00 89.50 87 HIS A N 1
ATOM 695 C CA . HIS A 1 87 ? -11.444 0.646 15.247 1.00 89.50 87 HIS A CA 1
ATOM 696 C C . HIS A 1 87 ? -11.411 -0.715 14.524 1.00 89.50 87 HIS A C 1
ATOM 698 O O . HIS A 1 87 ? -11.419 -0.777 13.291 1.00 89.50 87 HIS A O 1
ATOM 704 N N . ALA A 1 88 ? -11.403 -1.815 15.287 1.00 90.25 88 ALA A N 1
ATOM 705 C CA . ALA A 1 88 ? -11.231 -3.181 14.775 1.00 90.25 88 ALA A CA 1
ATOM 706 C C . ALA A 1 88 ? -12.139 -3.532 13.577 1.00 90.25 88 ALA A C 1
ATOM 708 O O . ALA A 1 88 ? -11.671 -4.116 12.605 1.00 90.25 88 ALA A O 1
ATOM 709 N N . THR A 1 89 ? -13.407 -3.106 13.579 1.00 89.44 89 THR A N 1
ATOM 710 C CA . THR A 1 89 ? -14.334 -3.339 12.455 1.00 89.44 89 THR A CA 1
ATOM 711 C C . THR A 1 89 ? -13.854 -2.699 11.145 1.00 89.44 89 THR A C 1
ATOM 713 O O . THR A 1 89 ? -13.969 -3.299 10.077 1.00 89.44 89 THR A O 1
ATOM 716 N N . ILE A 1 90 ? -13.308 -1.479 11.210 1.00 90.44 90 ILE A N 1
ATOM 717 C CA . ILE A 1 90 ? -12.788 -0.768 10.031 1.00 90.44 90 ILE A CA 1
ATOM 718 C C . ILE A 1 90 ? -11.470 -1.406 9.584 1.00 90.44 90 ILE A C 1
ATOM 720 O O . ILE A 1 90 ? -11.252 -1.590 8.387 1.00 90.44 90 ILE A O 1
ATOM 724 N N . TYR A 1 91 ? -10.620 -1.805 10.534 1.00 93.06 91 TYR A N 1
ATOM 725 C CA . TYR A 1 91 ? -9.407 -2.569 10.247 1.00 93.06 91 TYR A CA 1
ATOM 726 C C . TYR A 1 91 ? -9.712 -3.870 9.494 1.00 93.06 91 TYR A C 1
ATOM 728 O O . TYR A 1 91 ? -9.112 -4.138 8.454 1.00 93.06 91 TYR A O 1
ATOM 736 N N . GLU A 1 92 ? -10.678 -4.659 9.967 1.00 92.00 92 GLU A N 1
ATOM 737 C CA . GLU A 1 92 ? -11.088 -5.901 9.309 1.00 92.00 92 GLU A CA 1
ATOM 738 C C . GLU A 1 92 ? -11.608 -5.651 7.891 1.00 92.00 92 GLU A C 1
ATOM 740 O O . GLU A 1 92 ? -11.256 -6.391 6.968 1.00 92.00 92 GLU A O 1
ATOM 745 N N . ALA A 1 93 ? -12.393 -4.588 7.693 1.00 90.31 93 ALA A N 1
ATOM 746 C CA . ALA A 1 93 ? -12.856 -4.183 6.369 1.00 90.31 93 ALA A CA 1
ATOM 747 C C . ALA A 1 93 ? -11.683 -3.824 5.439 1.00 90.31 93 ALA A C 1
ATOM 749 O O . ALA A 1 93 ? -11.640 -4.298 4.302 1.00 90.31 93 ALA A O 1
ATOM 750 N N . ALA A 1 94 ? -10.698 -3.062 5.928 1.00 90.56 94 ALA A N 1
ATOM 751 C CA . ALA A 1 94 ? -9.496 -2.703 5.175 1.00 90.56 94 ALA A CA 1
ATOM 752 C C . ALA A 1 94 ? -8.657 -3.931 4.806 1.00 90.56 94 ALA A C 1
ATOM 754 O O . ALA A 1 94 ? -8.333 -4.130 3.635 1.00 90.56 94 ALA A O 1
ATOM 755 N N . VAL A 1 95 ? -8.369 -4.813 5.765 1.00 91.56 95 VAL A N 1
ATOM 756 C CA . VAL A 1 95 ? -7.615 -6.051 5.515 1.00 91.56 95 VAL A CA 1
ATOM 757 C C . VAL A 1 95 ? -8.351 -6.957 4.529 1.00 91.56 95 VAL A C 1
ATOM 759 O O . VAL A 1 95 ? -7.729 -7.528 3.632 1.00 91.56 95 VAL A O 1
ATOM 762 N N . LYS A 1 96 ? -9.675 -7.085 4.658 1.00 90.31 96 LYS A N 1
ATOM 763 C CA . LYS A 1 96 ? -10.491 -7.888 3.742 1.00 90.31 96 LYS A CA 1
ATOM 764 C C . LYS A 1 96 ? -10.472 -7.320 2.324 1.00 90.31 96 LYS A C 1
ATOM 766 O O . LYS A 1 96 ? -10.319 -8.100 1.384 1.00 90.31 96 LYS A O 1
ATOM 771 N N . ALA A 1 97 ? -10.597 -6.002 2.169 1.00 88.38 97 ALA A N 1
ATOM 772 C CA . ALA A 1 97 ? -10.526 -5.337 0.870 1.00 88.38 97 ALA A CA 1
ATOM 773 C C . ALA A 1 97 ? -9.158 -5.562 0.203 1.00 88.38 97 ALA A C 1
ATOM 775 O O . ALA A 1 97 ? -9.104 -6.016 -0.939 1.00 88.38 97 ALA A O 1
ATOM 776 N N . LYS A 1 98 ? -8.063 -5.357 0.948 1.00 89.19 98 LYS A N 1
ATOM 777 C CA . LYS A 1 98 ? -6.690 -5.583 0.467 1.00 89.19 98 LYS A CA 1
ATOM 778 C C . LYS A 1 98 ? -6.450 -7.031 0.032 1.00 89.19 98 LYS A C 1
ATOM 780 O O . LYS A 1 98 ? -6.051 -7.274 -1.101 1.00 89.19 98 LYS A O 1
ATOM 785 N N . ARG A 1 99 ? -6.786 -8.008 0.882 1.00 86.25 99 ARG A N 1
ATOM 786 C CA . ARG A 1 99 ? -6.622 -9.441 0.564 1.00 86.25 99 ARG A CA 1
ATOM 787 C C . ARG A 1 99 ? -7.466 -9.893 -0.621 1.00 86.25 99 ARG A C 1
ATOM 789 O O . ARG A 1 99 ? -7.037 -10.738 -1.402 1.00 86.25 99 ARG A O 1
ATOM 796 N N . GLY A 1 100 ? -8.698 -9.390 -0.724 1.00 83.56 100 GLY A N 1
ATOM 797 C CA . GLY A 1 100 ? -9.569 -9.689 -1.859 1.00 83.56 100 GLY A CA 1
ATOM 798 C C . GLY A 1 100 ? -8.929 -9.251 -3.172 1.00 83.56 100 GLY A C 1
ATOM 799 O O . GLY A 1 100 ? -8.981 -9.978 -4.160 1.00 83.56 100 GLY A O 1
ATOM 800 N N . PHE A 1 101 ? -8.264 -8.102 -3.150 1.00 79.38 101 PHE A N 1
ATOM 801 C CA . PHE A 1 101 ? -7.563 -7.579 -4.303 1.00 79.38 101 PHE A CA 1
ATOM 802 C C . PHE A 1 101 ? -6.267 -8.313 -4.641 1.00 79.38 101 PHE A C 1
ATOM 804 O O . PHE A 1 101 ? -6.058 -8.620 -5.810 1.00 79.38 101 PHE A O 1
ATOM 811 N N . GLU A 1 102 ? -5.420 -8.616 -3.657 1.00 81.88 102 GLU A N 1
ATOM 812 C CA . GLU A 1 102 ? -4.164 -9.345 -3.892 1.00 81.88 102 GLU A CA 1
ATOM 813 C C . GLU A 1 102 ? -4.423 -10.625 -4.699 1.00 81.88 102 GLU A C 1
ATOM 815 O O . GLU A 1 102 ? -3.750 -10.882 -5.696 1.00 81.88 102 GLU A O 1
ATOM 820 N N . LYS A 1 103 ? -5.492 -11.349 -4.342 1.00 82.44 103 LYS A N 1
ATOM 821 C CA . LYS A 1 103 ? -5.961 -12.540 -5.064 1.00 82.44 103 LYS A CA 1
ATOM 822 C C . LYS A 1 103 ? -6.428 -12.247 -6.489 1.00 82.44 103 LYS A C 1
ATOM 824 O O . LYS A 1 103 ? -6.221 -13.067 -7.379 1.00 82.44 103 LYS A O 1
ATOM 829 N N . LEU A 1 104 ? -7.099 -11.115 -6.713 1.00 79.25 104 LEU A N 1
ATOM 830 C CA . LEU A 1 104 ? -7.549 -10.716 -8.048 1.00 79.25 104 LEU A CA 1
ATOM 831 C C . LEU A 1 104 ? -6.368 -10.361 -8.950 1.00 79.25 104 LEU A C 1
ATOM 833 O O . LEU A 1 104 ? -6.354 -10.808 -10.095 1.00 79.25 104 LEU A O 1
ATOM 837 N N . LEU A 1 105 ? -5.384 -9.608 -8.446 1.00 76.12 105 LEU A N 1
ATOM 838 C CA . LEU A 1 105 ? -4.157 -9.343 -9.196 1.00 76.12 105 LEU A CA 1
ATOM 839 C C . LEU A 1 105 ? -3.429 -10.638 -9.517 1.00 76.12 105 LEU A C 1
ATOM 841 O O . LEU A 1 105 ? -3.139 -10.884 -10.679 1.00 76.12 105 LEU A O 1
ATOM 845 N N . GLU A 1 106 ? -3.201 -11.493 -8.520 1.00 76.50 106 GLU A N 1
ATOM 846 C CA . GLU A 1 106 ? -2.506 -12.767 -8.710 1.00 76.50 106 GLU A CA 1
ATOM 847 C C . GLU A 1 106 ? -3.176 -13.632 -9.791 1.00 76.50 106 GLU A C 1
ATOM 849 O O . GLU A 1 106 ? -2.516 -14.115 -10.718 1.00 76.50 106 GLU A O 1
ATOM 854 N N . ALA A 1 107 ? -4.506 -13.759 -9.733 1.00 76.69 107 ALA A N 1
ATOM 855 C CA . ALA A 1 107 ? -5.277 -14.499 -10.725 1.00 76.69 107 ALA A CA 1
ATOM 856 C C . ALA A 1 107 ? -5.169 -13.881 -12.128 1.00 76.69 107 ALA A C 1
ATOM 858 O O . ALA A 1 107 ? -5.005 -14.601 -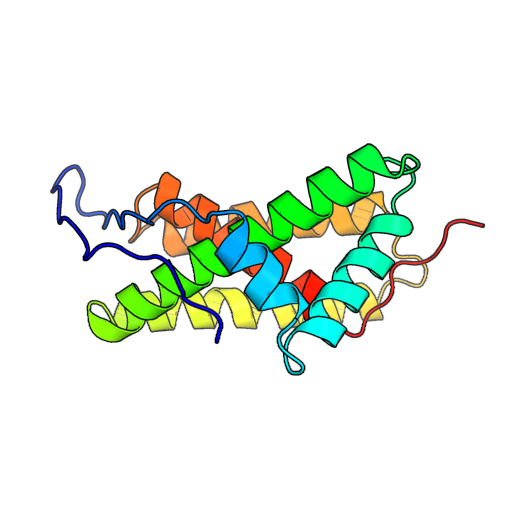13.112 1.00 76.69 107 ALA A O 1
ATOM 859 N N . ARG A 1 108 ? -5.248 -12.550 -12.245 1.00 71.38 108 ARG A N 1
ATOM 860 C CA . ARG A 1 108 ? -5.204 -11.857 -13.543 1.00 71.38 108 ARG A CA 1
ATOM 861 C C . ARG A 1 108 ? -3.814 -11.864 -14.166 1.00 71.38 108 ARG A C 1
ATOM 863 O O . ARG A 1 108 ? -3.713 -12.054 -15.376 1.00 71.38 108 ARG A O 1
ATOM 870 N N . SER A 1 109 ? -2.772 -11.709 -13.357 1.00 65.81 109 SER A N 1
ATOM 871 C CA . SER A 1 109 ? -1.378 -11.790 -13.792 1.00 65.81 109 SER A CA 1
ATOM 872 C C . SER A 1 109 ? -1.012 -13.190 -14.285 1.00 65.81 109 SER A C 1
ATOM 874 O O . SER A 1 109 ? -0.266 -13.314 -15.249 1.00 65.81 109 SER A O 1
ATOM 876 N N . SER A 1 110 ? -1.582 -14.239 -13.683 1.00 64.62 110 SER A N 1
ATOM 877 C CA . SER A 1 110 ? -1.355 -15.634 -14.097 1.00 64.62 110 SER A CA 1
ATOM 878 C C . SER A 1 110 ? -2.030 -15.998 -15.428 1.00 64.62 110 SER A C 1
ATOM 880 O O . SER A 1 110 ? -1.625 -16.947 -16.092 1.00 64.62 110 SER A O 1
ATOM 882 N N . LEU A 1 111 ? -3.075 -15.262 -15.825 1.00 61.25 111 LEU A N 1
ATOM 883 C CA . LEU A 1 111 ? -3.863 -15.523 -17.038 1.00 61.25 111 LEU A CA 1
ATOM 884 C C . LEU A 1 111 ? -3.370 -14.747 -18.268 1.00 61.25 111 LEU A C 1
ATOM 886 O O . LEU A 1 111 ? -3.776 -15.046 -19.391 1.00 61.25 111 LEU A O 1
ATOM 890 N N . SER A 1 112 ? -2.530 -13.729 -18.086 1.00 53.62 112 SER A N 1
ATOM 891 C CA . SER A 1 112 ? -2.008 -12.918 -19.184 1.00 53.62 112 SER A CA 1
ATOM 892 C C . SER A 1 112 ? -0.670 -13.465 -19.672 1.00 53.62 112 SER A C 1
ATOM 894 O O . SER A 1 112 ? 0.339 -13.291 -19.000 1.00 53.62 112 SER A O 1
ATOM 896 N N . GLY A 1 113 ? -0.653 -14.059 -20.869 1.00 52.75 113 GLY A N 1
ATOM 897 C CA . GLY A 1 113 ? 0.580 -14.464 -21.563 1.00 52.75 113 GLY A CA 1
ATOM 898 C C . GLY A 1 113 ? 1.507 -13.305 -21.959 1.00 52.75 113 GLY A C 1
ATOM 899 O O . GLY A 1 113 ? 2.601 -13.559 -22.443 1.00 52.75 113 GLY A O 1
ATOM 900 N N . ASP A 1 114 ? 1.079 -12.057 -21.743 1.00 56.91 114 ASP A N 1
ATOM 901 C CA . ASP A 1 114 ? 1.912 -10.856 -21.807 1.00 56.91 114 ASP A CA 1
ATOM 902 C C . ASP A 1 114 ? 1.271 -9.734 -20.956 1.00 56.91 114 ASP A C 1
ATOM 904 O O . ASP A 1 114 ? 0.304 -9.085 -21.386 1.00 56.91 114 ASP A O 1
ATOM 908 N N . PRO A 1 115 ? 1.697 -9.534 -19.696 1.00 53.50 115 PRO A N 1
ATOM 909 C CA . PRO A 1 115 ? 1.250 -8.409 -18.893 1.00 53.50 115 PRO A CA 1
ATOM 910 C C . PRO A 1 115 ? 2.091 -7.178 -19.237 1.00 53.50 115 PRO A C 1
ATOM 912 O O . PRO A 1 115 ? 2.953 -6.761 -18.470 1.00 53.50 115 PRO A O 1
ATOM 915 N N . GLY A 1 116 ? 1.832 -6.575 -20.398 1.00 60.25 116 GLY A N 1
ATOM 916 C CA . GLY A 1 116 ? 2.467 -5.309 -20.755 1.00 60.25 116 GLY A CA 1
ATOM 917 C C . GLY A 1 116 ? 2.274 -4.249 -19.658 1.00 60.25 116 GLY A C 1
ATOM 918 O O . GLY A 1 116 ? 1.205 -4.165 -19.048 1.00 60.25 116 GLY A O 1
ATOM 919 N N . GLU A 1 117 ? 3.300 -3.419 -19.441 1.00 64.12 117 GLU A N 1
ATOM 920 C CA . GLU A 1 117 ? 3.388 -2.332 -18.4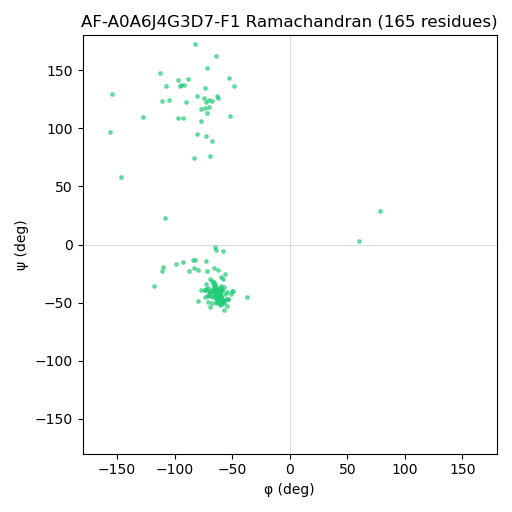42 1.00 64.12 117 GLU A CA 1
ATOM 921 C C . GLU A 1 117 ? 2.065 -1.569 -18.238 1.00 64.12 117 GLU A C 1
ATOM 923 O O . GLU A 1 117 ? 1.611 -1.364 -17.113 1.00 64.12 117 GLU A O 1
ATOM 928 N N . LYS A 1 118 ? 1.390 -1.220 -19.339 1.00 67.12 118 LYS A N 1
ATOM 929 C CA . LYS A 1 118 ? 0.122 -0.483 -19.328 1.00 67.12 118 LYS A CA 1
ATOM 930 C C . LYS A 1 118 ? -1.002 -1.215 -18.584 1.00 67.12 118 LYS A C 1
ATOM 932 O O . LYS A 1 118 ? -1.732 -0.590 -17.827 1.00 67.12 118 LYS A O 1
ATOM 937 N N . ARG A 1 119 ? -1.122 -2.534 -18.751 1.00 72.31 119 ARG A N 1
ATOM 938 C CA . ARG A 1 119 ? -2.185 -3.326 -18.116 1.00 72.31 119 ARG A CA 1
ATOM 939 C C . ARG A 1 119 ? -1.999 -3.400 -16.605 1.00 72.31 119 ARG A C 1
ATOM 941 O O . ARG A 1 119 ? -2.974 -3.299 -15.874 1.00 72.31 119 ARG A O 1
ATOM 948 N N . ILE A 1 120 ? -0.760 -3.552 -16.141 1.00 71.38 120 ILE A N 1
ATOM 949 C CA . ILE A 1 120 ? -0.454 -3.553 -14.706 1.00 71.38 120 ILE A CA 1
ATOM 950 C C . ILE A 1 120 ? -0.816 -2.193 -14.099 1.00 71.38 120 ILE A C 1
ATOM 952 O O . ILE A 1 120 ? -1.475 -2.146 -13.066 1.00 71.38 120 ILE A O 1
ATOM 956 N N . LEU A 1 121 ? -0.457 -1.089 -14.760 1.00 74.00 121 LEU A N 1
ATOM 957 C CA . LEU A 1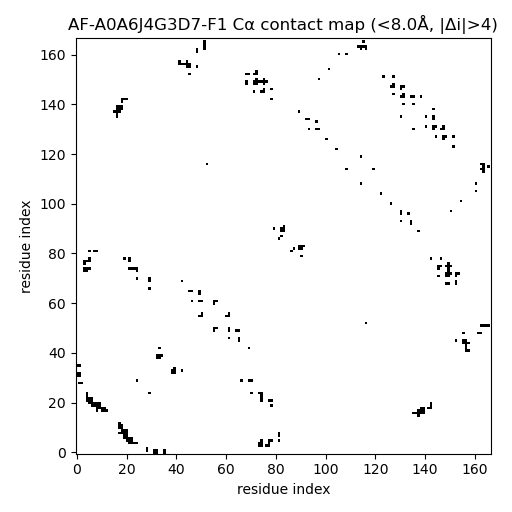 121 ? -0.807 0.258 -14.298 1.00 74.00 121 LEU A CA 1
ATOM 958 C C . LEU A 1 121 ? -2.324 0.502 -14.276 1.00 74.00 121 LEU A C 1
ATOM 960 O O . LEU A 1 121 ? -2.830 1.101 -13.324 1.00 74.00 121 LEU A O 1
ATOM 964 N N . ASP A 1 122 ? -3.055 0.005 -15.274 1.00 79.50 122 ASP A N 1
ATOM 965 C CA . ASP A 1 122 ? -4.518 0.092 -15.316 1.00 79.50 122 ASP A CA 1
ATOM 966 C C . ASP A 1 122 ? -5.157 -0.713 -14.167 1.00 79.50 122 ASP A C 1
ATOM 968 O O . ASP A 1 122 ? -6.069 -0.224 -13.499 1.00 79.50 122 ASP A O 1
ATOM 972 N N . GLU A 1 123 ? -4.646 -1.913 -13.871 1.00 79.25 123 GLU A N 1
ATOM 973 C CA . GLU A 1 123 ? -5.111 -2.750 -12.754 1.00 79.25 123 GLU A CA 1
ATOM 974 C C . GLU A 1 123 ? -4.808 -2.113 -11.386 1.00 79.25 123 GLU A C 1
ATOM 976 O O . GLU A 1 123 ? -5.672 -2.094 -10.509 1.00 79.25 123 GLU A O 1
ATOM 981 N N . LEU A 1 124 ? -3.619 -1.523 -11.209 1.00 81.12 124 LEU A N 1
ATOM 982 C CA . LEU A 1 124 ? -3.258 -0.771 -9.998 1.00 81.12 124 LEU A CA 1
ATOM 983 C C . LEU A 1 124 ? -4.098 0.508 -9.836 1.00 81.12 124 LEU A C 1
ATOM 985 O O . LEU A 1 124 ? -4.420 0.903 -8.717 1.00 81.12 124 LEU A O 1
ATOM 989 N N . THR A 1 125 ? -4.500 1.147 -10.934 1.00 83.19 125 THR A N 1
ATOM 990 C CA . THR A 1 125 ? -5.398 2.311 -10.887 1.00 83.19 125 THR A CA 1
ATOM 991 C C . THR A 1 125 ? -6.813 1.890 -10.497 1.00 83.19 125 THR A C 1
ATOM 993 O O . THR A 1 125 ? -7.392 2.432 -9.555 1.00 83.19 125 THR A O 1
ATOM 996 N N . ALA A 1 126 ? -7.350 0.865 -11.168 1.00 83.50 126 ALA A N 1
ATOM 997 C CA . ALA A 1 126 ? -8.657 0.292 -10.860 1.00 83.50 126 ALA A CA 1
ATOM 998 C C . ALA A 1 126 ? -8.740 -0.212 -9.412 1.00 83.50 126 ALA A C 1
ATOM 1000 O O . ALA A 1 126 ? -9.812 -0.211 -8.802 1.00 83.50 126 ALA A O 1
ATOM 1001 N N . PHE A 1 127 ? -7.610 -0.633 -8.853 1.00 82.31 127 PHE A N 1
ATOM 1002 C CA . PHE A 1 127 ? -7.495 -1.001 -7.457 1.00 82.31 127 PHE A CA 1
ATOM 1003 C C . PHE A 1 127 ? -7.654 0.161 -6.492 1.00 82.31 127 PHE A C 1
ATOM 1005 O O . PHE A 1 127 ? -8.447 0.048 -5.556 1.00 82.31 127 PHE A O 1
ATOM 1012 N N . SER A 1 128 ? -6.925 1.260 -6.720 1.00 85.88 128 SER A N 1
ATOM 1013 C CA . SER A 1 128 ? -7.023 2.445 -5.866 1.00 85.88 128 SER A CA 1
ATOM 1014 C C . SER A 1 128 ? -8.480 2.881 -5.765 1.00 85.88 128 SER A C 1
ATOM 1016 O O . SER A 1 128 ? -9.025 2.983 -4.670 1.00 85.88 128 SER A O 1
ATOM 1018 N N . THR A 1 129 ? -9.169 2.949 -6.908 1.00 86.94 129 THR A N 1
ATOM 1019 C CA . THR A 1 129 ? -10.598 3.278 -6.971 1.00 86.94 129 THR A CA 1
ATOM 1020 C C . THR A 1 129 ? -11.487 2.283 -6.216 1.00 86.94 129 THR A C 1
ATOM 1022 O O . THR A 1 129 ? -12.470 2.681 -5.590 1.00 86.94 129 THR A O 1
ATOM 1025 N N . GLN A 1 130 ? -11.178 0.983 -6.243 1.00 84.94 130 GLN A N 1
ATOM 1026 C CA . GLN A 1 130 ? -11.956 -0.026 -5.515 1.00 84.94 130 GLN A CA 1
ATOM 1027 C C . GLN A 1 130 ? -11.768 0.064 -3.999 1.00 84.94 130 GLN A C 1
ATOM 1029 O O . GLN A 1 130 ? -12.760 -0.002 -3.267 1.00 84.94 130 GLN A O 1
ATOM 1034 N N . ILE A 1 131 ? -10.529 0.238 -3.519 1.00 85.56 131 ILE A N 1
ATOM 1035 C CA . ILE A 1 131 ? -10.276 0.495 -2.095 1.00 85.56 131 ILE A CA 1
ATOM 1036 C C . ILE A 1 131 ? -10.972 1.783 -1.679 1.00 85.56 131 ILE A C 1
ATOM 1038 O O . ILE A 1 131 ? -11.657 1.795 -0.655 1.00 85.56 131 ILE A O 1
ATOM 1042 N N . GLU A 1 132 ? -10.862 2.829 -2.493 1.00 87.56 132 GLU A N 1
ATOM 1043 C CA . GLU A 1 132 ? -11.491 4.115 -2.231 1.00 87.56 132 GLU A CA 1
ATOM 1044 C C . GLU A 1 132 ? -13.012 4.010 -2.122 1.00 87.56 132 GLU A C 1
ATOM 1046 O O . GLU A 1 132 ? -13.601 4.518 -1.169 1.00 87.56 132 GLU A O 1
ATOM 1051 N N . GLY A 1 133 ? -13.660 3.267 -3.020 1.00 85.81 133 GLY A N 1
ATOM 1052 C CA . GLY A 1 133 ? -15.101 3.021 -2.952 1.00 85.81 133 GLY A CA 1
ATOM 1053 C C . GLY A 1 133 ? -15.531 2.161 -1.756 1.00 85.81 133 GLY A C 1
ATOM 1054 O O . GLY A 1 133 ? -16.641 2.329 -1.237 1.00 85.81 133 GLY A O 1
ATOM 1055 N N . HIS A 1 134 ? -14.680 1.235 -1.303 1.00 86.75 134 HIS A N 1
ATOM 1056 C CA . HIS A 1 134 ? -14.991 0.352 -0.177 1.00 86.75 134 HIS A CA 1
ATOM 1057 C C . HIS A 1 134 ? -14.788 1.045 1.176 1.00 86.75 134 HIS A C 1
ATOM 1059 O O . HIS A 1 134 ? -15.671 1.000 2.034 1.00 86.75 134 HIS A O 1
ATOM 1065 N N . LEU A 1 135 ? -13.639 1.698 1.359 1.00 88.31 135 LEU A N 1
ATOM 1066 C CA . LEU A 1 135 ? -13.239 2.337 2.612 1.00 88.31 135 LEU A CA 1
ATOM 1067 C C . LEU A 1 135 ? -13.730 3.772 2.739 1.00 88.31 135 LEU A C 1
ATOM 1069 O O . LEU A 1 135 ? -13.953 4.231 3.858 1.00 88.31 135 LEU A O 1
ATOM 1073 N N . GLY A 1 136 ? -14.017 4.443 1.625 1.00 86.75 136 GLY A N 1
ATOM 1074 C CA . GLY A 1 136 ? -14.551 5.801 1.612 1.00 86.75 136 GLY A CA 1
ATOM 1075 C C . GLY A 1 136 ? -15.947 5.939 2.230 1.00 86.75 136 GLY A C 1
ATOM 1076 O O . GLY A 1 136 ? -16.477 7.034 2.337 1.00 86.75 136 GLY A O 1
ATOM 1077 N N . LYS A 1 137 ? -16.573 4.852 2.679 1.00 86.75 137 LYS A N 1
ATOM 1078 C CA . LYS A 1 137 ? -17.790 4.920 3.504 1.00 86.75 137 LYS A CA 1
ATOM 1079 C C . LYS A 1 137 ? -17.486 5.145 4.987 1.00 86.75 137 LYS A C 1
ATOM 1081 O O . LYS A 1 137 ? -18.363 5.572 5.726 1.00 86.75 137 LYS A O 1
ATOM 1086 N N . PHE A 1 138 ? -16.264 4.837 5.412 1.00 87.00 138 PHE A N 1
ATOM 1087 C CA . PHE A 1 138 ? -15.842 4.816 6.813 1.00 87.00 138 PHE A CA 1
ATOM 1088 C C . PHE A 1 138 ? -14.738 5.827 7.101 1.00 87.00 138 PHE A C 1
ATOM 1090 O O . PHE A 1 138 ? -14.708 6.408 8.180 1.00 87.00 138 PHE A O 1
ATOM 1097 N N . LEU A 1 139 ? -13.834 6.022 6.145 1.00 88.69 139 LEU A N 1
ATOM 1098 C CA . LEU A 1 139 ? -12.628 6.828 6.281 1.00 88.69 139 LEU A CA 1
ATOM 1099 C C . LEU A 1 139 ? -12.726 8.056 5.401 1.00 88.69 139 LEU A C 1
ATOM 1101 O O . LEU A 1 139 ? -13.351 7.994 4.342 1.00 88.69 139 LEU A O 1
ATOM 1105 N N . ASP A 1 140 ? -12.131 9.164 5.817 1.00 89.44 140 ASP A N 1
ATOM 1106 C CA . ASP A 1 140 ? -12.048 10.358 4.984 1.00 89.44 140 ASP A CA 1
ATOM 1107 C C . ASP A 1 140 ? -11.202 10.091 3.709 1.00 89.44 140 ASP A C 1
ATOM 1109 O O . ASP A 1 140 ? -10.482 9.085 3.634 1.00 89.44 140 ASP A O 1
ATOM 1113 N N . PRO A 1 141 ? -11.315 10.932 2.666 1.00 88.25 141 PRO A N 1
ATOM 1114 C CA . PRO A 1 141 ? -10.605 10.724 1.405 1.00 88.25 141 PRO A CA 1
ATOM 1115 C C . PRO A 1 141 ? -9.079 10.621 1.535 1.00 88.25 141 PRO A C 1
ATOM 1117 O O . PRO A 1 141 ? -8.481 9.815 0.827 1.00 88.25 141 PRO A O 1
ATOM 1120 N N . GLU A 1 142 ? -8.457 11.386 2.434 1.00 88.25 142 GLU A N 1
ATOM 1121 C CA . GLU A 1 142 ? -7.003 11.410 2.620 1.00 88.25 142 GLU A CA 1
ATOM 1122 C C . GLU A 1 142 ? -6.514 10.091 3.222 1.00 88.25 142 GLU A C 1
ATOM 1124 O O . GLU A 1 142 ? -5.710 9.392 2.601 1.00 88.25 142 GLU A O 1
ATOM 1129 N N . THR A 1 143 ? -7.089 9.674 4.357 1.00 88.44 143 THR A N 1
ATOM 1130 C CA . THR A 1 143 ? -6.788 8.368 4.973 1.00 88.44 143 THR A CA 1
ATOM 1131 C C . THR A 1 143 ? -7.011 7.229 3.975 1.00 88.44 143 THR A C 1
ATOM 1133 O O . THR A 1 143 ? -6.231 6.276 3.892 1.00 88.44 143 THR A O 1
ATOM 1136 N N . THR A 1 144 ? -8.086 7.321 3.191 1.00 90.69 144 THR A N 1
ATOM 1137 C CA . THR A 1 144 ? -8.433 6.302 2.201 1.00 90.69 144 THR A CA 1
ATOM 1138 C C . THR A 1 144 ? -7.386 6.205 1.087 1.00 90.69 144 THR A C 1
ATOM 1140 O O . THR A 1 144 ? -6.980 5.097 0.734 1.00 90.69 144 THR A O 1
ATOM 1143 N N . ALA A 1 145 ? -6.916 7.341 0.567 1.00 89.62 145 ALA A N 1
ATOM 1144 C CA . ALA A 1 145 ? -5.886 7.391 -0.467 1.00 89.62 145 ALA A CA 1
ATOM 1145 C C . ALA A 1 145 ? -4.538 6.841 0.031 1.00 89.62 145 ALA A C 1
ATOM 1147 O O . ALA A 1 145 ? -3.849 6.126 -0.706 1.00 89.62 145 ALA A O 1
ATOM 1148 N N . ILE A 1 146 ? -4.179 7.108 1.293 1.00 90.38 146 ILE A N 1
ATOM 1149 C CA . ILE A 1 146 ? -2.969 6.546 1.912 1.00 90.38 146 ILE A CA 1
ATOM 1150 C C . ILE A 1 146 ? -3.076 5.020 1.985 1.00 90.38 146 ILE A C 1
ATOM 1152 O O . ILE A 1 146 ? -2.166 4.326 1.539 1.00 90.38 146 ILE A O 1
ATOM 1156 N N . LEU A 1 147 ? -4.199 4.475 2.470 1.00 91.62 147 LEU A N 1
ATOM 1157 C CA . LEU A 1 147 ? -4.399 3.021 2.547 1.00 91.62 147 LEU A CA 1
ATOM 1158 C C . LEU A 1 147 ? -4.442 2.346 1.170 1.00 91.62 147 LEU A C 1
ATOM 1160 O O . LEU A 1 147 ? -3.952 1.227 1.021 1.00 91.62 147 LEU A O 1
ATOM 1164 N N . ALA A 1 148 ? -5.000 3.010 0.156 1.00 91.19 148 ALA A N 1
ATOM 1165 C CA . ALA A 1 148 ? -4.974 2.515 -1.217 1.00 91.19 148 ALA A CA 1
ATOM 1166 C C . ALA A 1 148 ? -3.537 2.444 -1.762 1.00 91.19 148 ALA A C 1
ATOM 1168 O O . ALA A 1 148 ? -3.115 1.416 -2.297 1.00 91.19 148 ALA A O 1
ATOM 1169 N N . THR A 1 149 ? -2.759 3.508 -1.556 1.00 89.81 149 THR A N 1
ATOM 1170 C CA . THR A 1 149 ? -1.360 3.579 -2.000 1.00 89.81 149 THR A CA 1
ATOM 1171 C C . THR A 1 149 ? -0.471 2.599 -1.230 1.00 89.81 149 THR A C 1
ATOM 1173 O O . THR A 1 149 ? 0.386 1.947 -1.830 1.00 89.81 149 THR A O 1
ATOM 1176 N N . GLU A 1 150 ? -0.693 2.433 0.076 1.00 93.06 150 GLU A N 1
ATOM 1177 C CA . GLU A 1 150 ? 0.005 1.433 0.889 1.00 93.06 150 GLU A CA 1
ATOM 1178 C C . GLU A 1 150 ? -0.286 0.019 0.406 1.00 93.06 150 GLU A C 1
ATOM 1180 O O . GLU A 1 150 ? 0.632 -0.790 0.315 1.00 93.06 150 GLU A O 1
ATOM 1185 N N . ALA A 1 151 ? -1.529 -0.292 0.047 1.00 90.75 151 ALA A N 1
ATOM 1186 C CA . ALA A 1 151 ? -1.861 -1.620 -0.438 1.00 90.75 151 ALA A CA 1
ATOM 1187 C C . ALA A 1 151 ? -1.176 -1.941 -1.779 1.00 90.75 151 ALA A C 1
ATOM 1189 O O . ALA A 1 151 ? -0.757 -3.078 -1.994 1.00 90.75 151 ALA A O 1
ATOM 1190 N N . ILE A 1 152 ? -0.998 -0.937 -2.648 1.00 88.62 152 ILE A N 1
ATOM 1191 C CA . ILE A 1 152 ? -0.196 -1.066 -3.874 1.00 88.62 152 ILE A CA 1
ATOM 1192 C C . ILE A 1 152 ? 1.268 -1.328 -3.519 1.00 88.62 152 ILE A C 1
ATOM 1194 O O . ILE A 1 152 ? 1.865 -2.268 -4.042 1.00 88.62 152 ILE A O 1
ATOM 1198 N N . ALA A 1 153 ? 1.847 -0.514 -2.631 1.00 90.31 153 ALA A N 1
ATOM 1199 C CA . ALA A 1 153 ? 3.238 -0.660 -2.210 1.00 90.31 153 ALA A CA 1
ATOM 1200 C C . ALA A 1 153 ? 3.493 -2.037 -1.574 1.00 90.31 153 ALA A C 1
ATOM 1202 O O . ALA A 1 153 ? 4.443 -2.720 -1.949 1.00 90.31 153 ALA A O 1
ATOM 1203 N N . TYR A 1 154 ? 2.594 -2.481 -0.694 1.00 90.44 154 TYR A N 1
ATOM 1204 C CA . TYR A 1 154 ? 2.620 -3.803 -0.075 1.00 90.44 154 TYR A CA 1
ATOM 1205 C C . TYR A 1 154 ? 2.616 -4.913 -1.125 1.00 90.44 154 TYR A C 1
ATOM 1207 O O . TYR A 1 154 ? 3.478 -5.790 -1.101 1.00 90.44 154 TYR A O 1
ATOM 1215 N N . TRP A 1 155 ? 1.688 -4.861 -2.083 1.00 87.50 155 TRP A N 1
ATOM 1216 C CA . TRP A 1 155 ? 1.641 -5.864 -3.139 1.00 87.50 155 TRP A CA 1
ATOM 1217 C C . TRP A 1 155 ? 2.926 -5.858 -3.975 1.00 87.50 155 TRP A C 1
ATOM 1219 O O . TRP A 1 155 ? 3.500 -6.916 -4.193 1.00 87.50 155 TRP A O 1
ATOM 1229 N N . LEU A 1 156 ? 3.448 -4.696 -4.377 1.00 85.50 156 LEU A N 1
ATOM 1230 C CA . LEU A 1 156 ? 4.707 -4.618 -5.133 1.00 85.50 156 LEU A CA 1
ATOM 1231 C C . LEU A 1 156 ? 5.901 -5.209 -4.368 1.00 85.50 156 LEU 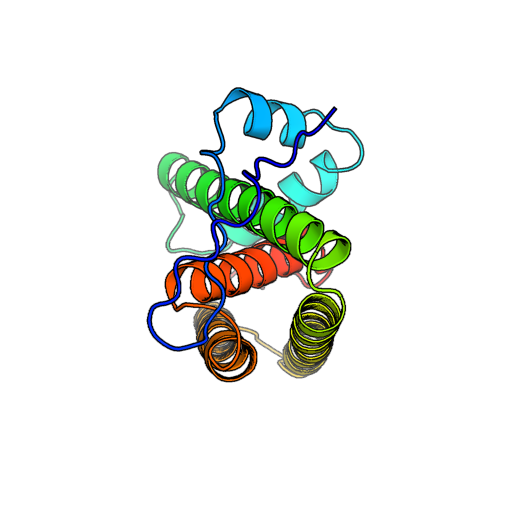A C 1
ATOM 1233 O O . LEU A 1 156 ? 6.764 -5.836 -4.974 1.00 85.50 156 LEU A O 1
ATOM 1237 N N . MET A 1 157 ? 5.941 -5.037 -3.049 1.00 87.88 157 MET A N 1
ATOM 1238 C CA . MET A 1 157 ? 7.001 -5.561 -2.185 1.00 87.88 157 MET A CA 1
ATOM 1239 C C . MET A 1 157 ? 6.904 -7.082 -1.973 1.00 87.88 157 MET A C 1
ATOM 1241 O O . MET A 1 157 ? 7.922 -7.777 -1.962 1.00 87.88 157 MET A O 1
ATOM 1245 N N . HIS A 1 158 ? 5.686 -7.609 -1.819 1.00 85.12 158 HIS A N 1
ATOM 1246 C CA . HIS A 1 158 ? 5.437 -9.012 -1.462 1.00 85.12 158 HIS A CA 1
ATOM 1247 C C . HIS A 1 158 ? 5.103 -9.924 -2.645 1.00 85.12 158 HIS A C 1
ATOM 1249 O O . HIS A 1 158 ? 5.148 -11.147 -2.506 1.00 85.12 158 HIS A O 1
ATOM 1255 N N . CYS A 1 159 ? 4.730 -9.370 -3.798 1.00 77.12 159 CYS A N 1
ATOM 1256 C CA . CYS A 1 159 ? 4.247 -10.171 -4.908 1.00 77.12 159 CYS A CA 1
ATOM 1257 C C . CYS A 1 159 ? 5.400 -10.922 -5.597 1.00 77.12 159 CYS A C 1
ATOM 1259 O O . CYS A 1 159 ? 6.350 -10.287 -6.072 1.00 77.12 159 CYS A O 1
ATOM 1261 N N . PRO A 1 160 ? 5.301 -12.255 -5.751 1.00 65.50 160 PRO A N 1
ATOM 1262 C CA . PRO A 1 160 ? 6.306 -13.041 -6.461 1.00 65.50 160 PRO A CA 1
ATOM 1263 C C . PRO A 1 160 ? 6.265 -12.830 -7.982 1.00 65.50 160 PRO A C 1
ATOM 1265 O O . PRO A 1 160 ? 7.200 -13.221 -8.673 1.00 65.50 160 PRO A O 1
ATOM 1268 N N . LEU A 1 161 ? 5.196 -12.227 -8.520 1.00 66.69 161 LEU A N 1
ATOM 1269 C CA . LEU A 1 161 ? 5.025 -12.034 -9.958 1.00 66.69 161 LEU A 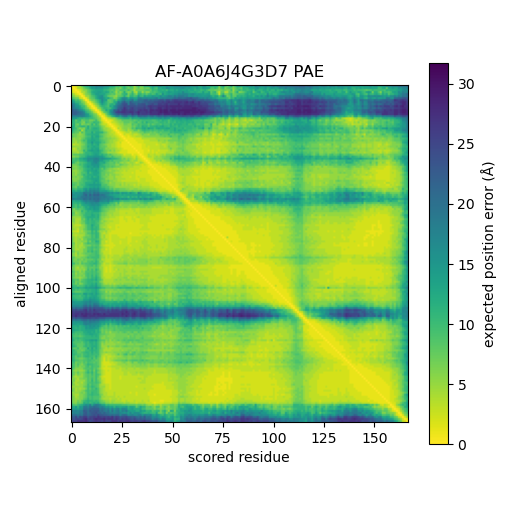CA 1
ATOM 1270 C C . LEU A 1 161 ? 5.970 -10.959 -10.462 1.00 66.69 161 LEU A C 1
ATOM 1272 O O . LEU A 1 161 ? 5.945 -9.816 -10.001 1.00 66.69 161 LEU A O 1
ATOM 1276 N N . ASP A 1 162 ? 6.798 -11.335 -11.419 1.00 65.19 162 ASP A N 1
ATOM 1277 C CA . ASP A 1 162 ? 7.764 -10.437 -12.009 1.00 65.19 162 ASP A CA 1
ATOM 1278 C C . ASP A 1 162 ? 7.150 -9.685 -13.197 1.00 65.19 162 ASP A C 1
ATOM 1280 O O . ASP A 1 162 ? 6.348 -10.241 -13.950 1.00 65.19 162 ASP A O 1
ATOM 1284 N N . PHE A 1 163 ? 7.496 -8.409 -13.362 1.00 65.38 163 PHE A N 1
ATOM 1285 C CA . PHE A 1 163 ? 7.042 -7.664 -14.535 1.00 65.38 163 PHE A CA 1
ATOM 1286 C C . PHE A 1 163 ? 7.838 -8.146 -15.756 1.00 65.38 163 PHE A C 1
ATOM 1288 O O . PHE A 1 163 ? 9.060 -8.318 -15.647 1.00 65.38 163 PHE A O 1
ATOM 1295 N N . PRO A 1 164 ? 7.191 -8.406 -16.905 1.00 56.69 164 PRO A N 1
ATOM 1296 C CA . PRO A 1 164 ? 7.901 -8.792 -18.112 1.00 56.69 164 PRO A CA 1
ATOM 1297 C C . PRO A 1 164 ? 8.814 -7.631 -18.501 1.00 56.69 164 PRO A C 1
ATOM 1299 O O . PRO A 1 164 ? 8.384 -6.480 -18.599 1.00 56.69 164 PRO A O 1
ATOM 1302 N N . GLY A 1 165 ? 10.103 -7.927 -18.665 1.00 47.78 165 GLY A N 1
ATOM 1303 C CA . GLY A 1 165 ? 11.006 -6.991 -19.314 1.00 47.78 165 GLY A CA 1
ATOM 1304 C C . GLY A 1 165 ? 10.583 -6.894 -20.773 1.00 47.78 165 GLY A C 1
ATOM 1305 O O . GLY A 1 165 ? 10.500 -7.914 -21.449 1.00 47.78 165 GLY A O 1
ATOM 1306 N N . ASN A 1 166 ? 10.278 -5.691 -21.250 1.00 45.53 166 ASN A N 1
ATOM 1307 C CA . ASN A 1 166 ? 10.191 -5.460 -22.686 1.00 45.53 166 ASN A CA 1
ATOM 1308 C C . ASN A 1 166 ? 11.628 -5.466 -23.227 1.00 45.53 166 ASN A C 1
ATOM 1310 O O . ASN A 1 166 ? 12.280 -4.416 -23.172 1.00 45.53 166 ASN A O 1
ATOM 1314 N N . ASP A 1 167 ? 12.098 -6.627 -23.682 1.00 39.72 167 ASP A N 1
ATOM 1315 C CA . ASP A 1 167 ? 13.209 -6.717 -24.640 1.00 39.72 167 ASP A CA 1
ATOM 1316 C C . ASP A 1 167 ? 12.826 -5.953 -25.925 1.00 39.72 167 ASP A C 1
ATOM 1318 O O . ASP A 1 167 ? 11.692 -6.162 -26.423 1.00 39.72 167 ASP A O 1
#

Sequence (167 aa):
MVHYPVRSALCVRTDHRLNLIVDEVDQDNLDALKQDDSHSVLVDNLRAKLSKLKALNTSKKLEEHERKHLKAYLEGRGLLTSLQQNHATIYEAAVKAKRGFEKLLEARSSLSGDPGEKRILDELTAFSTQIEGHLGKFLDPETTAILATEAIAYWLMHCPLDFPGND